Protein AF-A0A086ZHB0-F1 (afdb_monomer_lite)

Sequence (162 aa):
MARLKTQEVHARDNMRRLDELENDEHGREILRHHVVELLNELNDLISSHADRLEIDTSEEGPDSGLCHHVGRVLLSHELQEALNRVLAVEGATAVYRGDSRRSVAKAMHKDTANLFKHSAIGDDISRLLDAMDRPWEYGSDGTRKEKSVTLHDGFEYAIQDL

Foldseek 3Di:
DVVVVVVVVVVVVVVVVVVCLVPDPVSVVVVVVVVVVVVVVVLVVLQVQLVVQQVVQCPVHDPRGDHSVNSSVVVVVVVVVVVLLVLLLVLLVCVLVPDDLQVSLVVPDPDSVCLCPPDLSNVSSVQLNVQVPDDWDADPVRHTDWGWTQGPVRDTHTDDDD

Structure (mmCIF, N/CA/C/O backbone):
data_AF-A0A086ZHB0-F1
#
_entry.id   AF-A0A086ZHB0-F1
#
loop_
_atom_site.group_PDB
_atom_site.id
_atom_site.type_symbol
_atom_site.label_atom_id
_atom_site.label_alt_id
_atom_site.label_comp_id
_atom_site.label_asym_id
_atom_site.label_entity_id
_atom_site.label_seq_id
_atom_site.pdbx_PDB_ins_code
_atom_site.Cartn_x
_atom_site.Cartn_y
_atom_site.Cartn_z
_atom_site.occupancy
_atom_site.B_iso_or_equiv
_atom_site.auth_seq_id
_atom_site.auth_comp_id
_atom_site.auth_asym_id
_atom_site.auth_atom_id
_atom_site.pdbx_PDB_model_num
ATOM 1 N N . MET A 1 1 ? -4.399 -11.026 32.810 1.00 44.12 1 MET A N 1
ATOM 2 C CA . MET A 1 1 ? -4.535 -9.627 33.282 1.00 44.12 1 MET A CA 1
ATOM 3 C C . MET A 1 1 ? -3.241 -8.804 33.209 1.00 44.12 1 MET A C 1
ATOM 5 O O . MET A 1 1 ? -3.346 -7.628 32.903 1.00 44.12 1 MET A O 1
ATOM 9 N N . ALA A 1 2 ? -2.038 -9.364 33.422 1.00 44.19 2 ALA A N 1
ATOM 10 C CA . ALA A 1 2 ? -0.781 -8.595 33.321 1.00 44.19 2 ALA A CA 1
ATOM 11 C C . ALA A 1 2 ? -0.439 -8.105 31.891 1.00 44.19 2 ALA A C 1
ATOM 13 O O . ALA A 1 2 ? -0.069 -6.952 31.731 1.00 44.19 2 ALA A O 1
ATOM 14 N N . ARG A 1 3 ? -0.644 -8.933 30.849 1.00 45.91 3 ARG A N 1
ATOM 15 C CA . ARG A 1 3 ? -0.361 -8.565 29.440 1.00 45.91 3 ARG A CA 1
ATOM 16 C C . ARG A 1 3 ? -1.194 -7.386 28.910 1.00 45.91 3 ARG A C 1
ATOM 18 O O . ARG A 1 3 ? -0.653 -6.547 28.203 1.00 45.91 3 ARG A O 1
ATOM 25 N N . LEU A 1 4 ? -2.473 -7.307 29.286 1.00 49.84 4 LEU A N 1
ATOM 26 C CA . LEU A 1 4 ? -3.385 -6.226 28.876 1.00 49.84 4 LEU A CA 1
ATOM 27 C C . LEU A 1 4 ? -2.942 -4.868 29.441 1.00 49.84 4 LEU A C 1
ATOM 29 O O . LEU A 1 4 ? -2.853 -3.900 28.698 1.00 49.84 4 LEU A O 1
ATOM 33 N N . LYS A 1 5 ? -2.544 -4.824 30.721 1.00 49.28 5 LYS A N 1
ATOM 34 C CA . LYS A 1 5 ? -1.977 -3.610 31.334 1.00 49.28 5 LYS A CA 1
ATOM 35 C C . LYS A 1 5 ? -0.685 -3.156 30.653 1.00 49.28 5 LYS A C 1
ATOM 37 O O . LYS A 1 5 ? -0.450 -1.961 30.537 1.00 49.28 5 LYS A O 1
ATOM 42 N N . THR A 1 6 ? 0.155 -4.088 30.203 1.00 59.06 6 THR A N 1
ATOM 43 C CA . THR A 1 6 ? 1.393 -3.757 29.484 1.00 59.06 6 THR A CA 1
ATOM 44 C C . THR A 1 6 ? 1.100 -3.180 28.095 1.00 59.06 6 THR A C 1
ATOM 46 O O . THR A 1 6 ? 1.698 -2.176 27.726 1.00 59.06 6 THR A O 1
ATOM 49 N N . GLN A 1 7 ? 0.135 -3.741 27.355 1.00 54.47 7 GLN A N 1
ATOM 50 C CA . GLN A 1 7 ? -0.305 -3.196 26.062 1.00 54.47 7 GLN A CA 1
ATOM 51 C C . GLN A 1 7 ? -0.934 -1.802 26.189 1.00 54.47 7 GLN A C 1
ATOM 53 O O . GLN A 1 7 ? -0.616 -0.928 25.389 1.00 54.47 7 GLN A O 1
ATOM 58 N N . GLU A 1 8 ? -1.761 -1.559 27.210 1.00 60.06 8 GLU A N 1
ATOM 59 C CA . GLU A 1 8 ? -2.356 -0.237 27.466 1.00 60.06 8 GLU A CA 1
ATOM 60 C C . GLU A 1 8 ? -1.301 0.829 27.805 1.00 60.06 8 GLU A C 1
ATOM 62 O O . GLU A 1 8 ? -1.392 1.965 27.339 1.00 60.06 8 GLU A O 1
ATOM 67 N N . VAL A 1 9 ? -0.273 0.468 28.583 1.00 67.88 9 VAL A N 1
ATOM 68 C CA . VAL A 1 9 ? 0.845 1.371 28.904 1.00 67.88 9 VAL A CA 1
ATOM 69 C C . VAL A 1 9 ? 1.673 1.675 27.655 1.00 67.88 9 VAL A C 1
ATOM 71 O O . VAL A 1 9 ? 1.939 2.842 27.384 1.00 67.88 9 VAL A O 1
ATOM 74 N N . HIS A 1 10 ? 2.006 0.663 26.848 1.00 67.81 10 HIS A N 1
ATOM 75 C CA . HIS A 1 10 ? 2.724 0.873 25.589 1.00 67.81 10 HIS A CA 1
ATOM 76 C C . HIS A 1 10 ? 1.925 1.714 24.592 1.00 67.81 10 HIS A C 1
ATOM 78 O O . HIS A 1 10 ? 2.496 2.590 23.954 1.00 67.81 10 HIS A O 1
ATOM 84 N N . ALA A 1 11 ? 0.611 1.508 24.483 1.00 64.31 11 ALA A N 1
ATOM 85 C CA . ALA A 1 11 ? -0.244 2.324 23.626 1.00 64.31 11 ALA A CA 1
ATOM 86 C C . ALA A 1 11 ? -0.246 3.797 24.066 1.00 64.31 11 ALA A C 1
ATOM 88 O O . ALA A 1 11 ? -0.138 4.695 23.233 1.00 64.31 11 ALA A O 1
ATOM 89 N N . ARG A 1 12 ? -0.307 4.057 25.378 1.00 69.44 12 ARG A N 1
ATOM 90 C CA . ARG A 1 12 ? -0.275 5.416 25.932 1.00 69.44 12 ARG A CA 1
ATOM 91 C C . ARG A 1 12 ? 1.078 6.100 25.731 1.00 69.44 12 ARG A C 1
ATOM 93 O O . ARG A 1 12 ? 1.107 7.269 25.351 1.00 69.44 12 ARG A O 1
ATOM 100 N N . ASP A 1 13 ? 2.174 5.380 25.954 1.00 73.31 13 ASP A N 1
ATOM 101 C CA . ASP A 1 13 ? 3.527 5.889 25.712 1.00 73.31 13 ASP A CA 1
ATOM 102 C C . ASP A 1 13 ? 3.781 6.130 24.219 1.00 73.31 13 ASP A C 1
ATOM 104 O O . ASP A 1 13 ? 4.388 7.136 23.858 1.00 73.31 13 ASP A O 1
ATOM 108 N N . ASN A 1 14 ? 3.266 5.265 23.341 1.00 74.00 14 ASN A N 1
ATOM 109 C CA . ASN A 1 14 ? 3.358 5.447 21.895 1.00 74.00 14 ASN A CA 1
ATOM 110 C C . ASN A 1 14 ? 2.554 6.663 21.427 1.00 74.00 14 ASN A C 1
ATOM 112 O O . ASN A 1 14 ? 3.087 7.465 20.670 1.00 74.00 14 ASN A O 1
ATOM 116 N N . MET A 1 15 ? 1.320 6.856 21.909 1.00 72.81 15 MET A N 1
ATOM 117 C CA . MET A 1 15 ? 0.539 8.059 21.588 1.00 72.81 15 MET A CA 1
ATOM 118 C C . MET A 1 15 ? 1.236 9.332 22.061 1.00 72.81 15 MET A C 1
ATOM 120 O O . MET A 1 15 ? 1.276 10.315 21.332 1.00 72.81 15 MET A O 1
ATOM 124 N N . ARG A 1 16 ? 1.831 9.306 23.257 1.00 76.56 16 ARG A N 1
ATOM 125 C CA . ARG A 1 16 ? 2.610 10.436 23.763 1.00 76.56 16 ARG A CA 1
ATOM 126 C C . ARG A 1 16 ? 3.834 10.717 22.886 1.00 76.56 16 ARG A C 1
ATOM 128 O O . ARG A 1 16 ? 4.087 11.869 22.570 1.00 76.56 16 ARG A O 1
ATOM 135 N N . ARG A 1 17 ? 4.579 9.685 22.478 1.00 73.56 17 ARG A N 1
ATOM 136 C CA . ARG A 1 17 ? 5.735 9.838 21.577 1.00 73.56 17 ARG A CA 1
ATOM 137 C C . ARG A 1 17 ? 5.342 10.333 20.191 1.00 73.56 17 ARG A C 1
ATOM 139 O O . ARG A 1 17 ? 6.099 11.091 19.600 1.00 73.56 17 ARG A O 1
ATOM 146 N N . LEU A 1 18 ? 4.193 9.904 19.674 1.00 74.19 18 LEU A N 1
ATOM 147 C CA . LEU A 1 18 ? 3.650 10.406 18.413 1.00 74.19 18 LEU A CA 1
ATOM 148 C C . LEU A 1 18 ? 3.301 11.891 18.526 1.00 74.19 18 LEU A C 1
ATOM 150 O O . LEU A 1 18 ? 3.696 12.657 17.662 1.00 74.19 18 LEU A O 1
ATOM 154 N N . ASP A 1 19 ? 2.658 12.306 19.618 1.00 74.62 19 ASP A N 1
ATOM 155 C CA . ASP A 1 19 ? 2.347 13.717 19.884 1.00 74.62 19 ASP A CA 1
ATOM 156 C C . ASP A 1 19 ? 3.627 14.560 20.071 1.00 74.62 19 ASP A C 1
ATOM 158 O O . ASP A 1 19 ? 3.731 15.679 19.569 1.00 74.62 19 ASP A O 1
ATOM 162 N N . GLU A 1 20 ? 4.652 14.003 20.725 1.00 77.12 20 GLU A N 1
ATOM 163 C CA . GLU A 1 20 ? 5.985 14.614 20.821 1.00 77.12 20 GLU A CA 1
ATOM 164 C C . GLU A 1 20 ? 6.634 14.747 19.429 1.00 77.12 20 GLU A C 1
ATOM 166 O O . GLU A 1 20 ? 7.090 15.831 19.085 1.00 77.12 20 GLU A O 1
ATOM 171 N N . LEU A 1 21 ? 6.616 13.701 18.594 1.00 74.69 21 LEU A N 1
ATOM 172 C CA . LEU A 1 21 ? 7.153 13.720 17.223 1.00 74.69 21 LEU A CA 1
ATOM 173 C C . LEU A 1 21 ? 6.391 14.666 16.290 1.00 74.69 21 LEU A C 1
ATOM 175 O O . LEU A 1 21 ? 7.003 15.298 15.434 1.00 74.69 21 LEU A O 1
ATOM 179 N N . GLU A 1 22 ? 5.070 14.766 16.424 1.00 70.69 22 GLU A N 1
ATOM 180 C CA . GLU A 1 22 ? 4.250 15.652 15.599 1.00 70.69 22 GLU A CA 1
ATOM 181 C C . GLU A 1 22 ? 4.498 17.121 15.919 1.00 70.69 22 GLU A C 1
ATOM 183 O O . GLU A 1 22 ? 4.396 17.949 15.014 1.00 70.69 22 GLU A O 1
ATOM 188 N N . ASN A 1 23 ? 4.849 17.454 17.164 1.00 76.38 23 ASN A N 1
ATOM 189 C CA . ASN A 1 23 ? 5.037 18.831 17.617 1.00 76.38 23 ASN A CA 1
ATOM 190 C C . ASN A 1 23 ? 6.513 19.259 17.715 1.00 76.38 23 ASN A C 1
ATOM 192 O O . ASN A 1 23 ? 6.793 20.459 17.654 1.00 76.38 23 ASN A O 1
ATOM 196 N N . ASP A 1 24 ? 7.453 18.316 17.797 1.00 84.19 24 ASP A N 1
ATOM 197 C CA . ASP A 1 24 ? 8.894 18.567 17.840 1.00 84.19 24 ASP A CA 1
ATOM 198 C C . ASP A 1 24 ? 9.486 18.756 16.434 1.00 84.19 24 ASP A C 1
ATOM 200 O O . ASP A 1 24 ? 9.389 17.908 15.546 1.00 84.19 24 ASP A O 1
ATOM 204 N N . GLU A 1 25 ? 10.130 19.899 16.213 1.00 81.88 25 GLU A N 1
ATOM 205 C CA . GLU A 1 25 ? 10.808 20.197 14.952 1.00 81.88 25 GLU A CA 1
ATOM 206 C C . GLU A 1 25 ? 11.990 19.258 14.699 1.00 81.88 25 GLU A C 1
ATOM 208 O O . GLU A 1 25 ? 12.165 18.807 13.567 1.00 81.88 25 GLU A O 1
ATOM 213 N N . HIS A 1 26 ? 12.719 18.881 15.752 1.00 82.06 26 HIS A N 1
ATOM 214 C CA . HIS A 1 26 ? 13.866 17.990 15.636 1.00 82.06 26 HIS A CA 1
ATOM 215 C C . HIS A 1 26 ? 13.441 16.551 15.305 1.00 82.06 26 HIS A C 1
ATOM 217 O O . HIS A 1 26 ? 13.973 15.936 14.381 1.00 82.06 26 HIS A O 1
ATOM 223 N N . GLY A 1 27 ? 12.415 16.029 15.98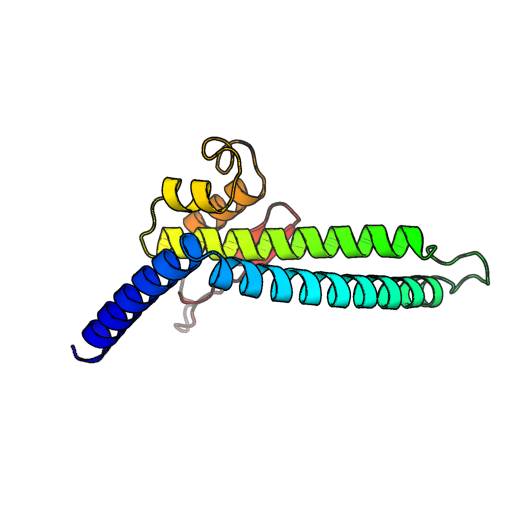3 1.00 77.75 27 GLY A N 1
ATOM 224 C CA . GLY A 1 27 ? 11.812 14.736 15.661 1.00 77.75 27 GLY A CA 1
ATOM 225 C C . GLY A 1 27 ? 11.307 14.635 14.214 1.00 77.75 27 GLY A C 1
ATOM 226 O O . GLY A 1 27 ? 11.569 13.639 13.531 1.00 77.75 27 GLY A O 1
ATOM 227 N N . ARG A 1 28 ? 10.652 15.687 13.700 1.00 78.44 28 ARG A N 1
ATOM 228 C CA . ARG A 1 28 ? 10.228 15.752 12.286 1.00 78.44 28 ARG A CA 1
ATOM 229 C C . ARG A 1 28 ? 11.407 15.793 11.318 1.00 78.44 28 ARG A C 1
ATOM 231 O O . ARG A 1 28 ? 11.314 15.220 10.233 1.00 78.44 28 ARG A O 1
ATOM 238 N N . GLU A 1 29 ? 12.495 16.463 11.683 1.00 84.31 29 GLU A N 1
ATOM 239 C CA . GLU A 1 29 ? 13.714 16.516 10.875 1.00 84.31 29 GLU A CA 1
ATOM 240 C C . GLU A 1 29 ? 14.370 15.134 10.750 1.00 84.31 29 GLU A C 1
ATOM 242 O O . GLU A 1 29 ? 14.692 14.720 9.638 1.00 84.31 29 GLU A O 1
ATOM 247 N N . ILE A 1 30 ? 14.471 14.379 11.849 1.00 84.62 30 ILE A N 1
ATOM 248 C CA . ILE A 1 30 ? 15.009 13.007 11.847 1.00 84.62 30 ILE A CA 1
ATOM 249 C C . ILE A 1 30 ? 14.157 12.083 10.969 1.00 84.62 30 ILE A C 1
ATOM 251 O O . ILE A 1 30 ? 14.687 11.358 10.127 1.00 84.62 30 ILE A O 1
ATOM 255 N N . LEU A 1 31 ? 12.828 12.128 11.127 1.00 83.44 31 LEU A N 1
ATOM 256 C CA . LEU A 1 31 ? 11.917 11.350 10.282 1.00 83.44 31 LEU A CA 1
ATOM 257 C C . LEU A 1 31 ? 12.098 11.701 8.805 1.00 83.44 31 LEU A C 1
ATOM 259 O O . LEU A 1 31 ? 12.208 10.810 7.965 1.00 83.44 31 LEU A O 1
ATOM 263 N N . ARG A 1 32 ? 12.170 12.997 8.482 1.00 83.69 32 ARG A N 1
ATOM 264 C CA . ARG A 1 32 ? 12.388 13.458 7.109 1.00 83.69 32 ARG A CA 1
ATOM 265 C C . ARG A 1 32 ? 13.722 12.962 6.558 1.00 83.69 32 ARG A C 1
ATOM 267 O O . ARG A 1 32 ? 13.750 12.528 5.413 1.00 83.69 32 ARG A O 1
ATOM 274 N N . HIS A 1 33 ? 14.792 13.012 7.348 1.00 88.62 33 HIS A N 1
ATOM 275 C CA . HIS A 1 33 ? 16.107 12.521 6.946 1.00 88.62 33 HIS A CA 1
ATOM 276 C C . HIS A 1 33 ? 16.048 11.046 6.546 1.00 88.62 33 HIS A C 1
ATOM 278 O O . HIS A 1 33 ? 16.400 10.710 5.420 1.00 88.62 33 HIS A O 1
ATOM 284 N N . HIS A 1 34 ? 15.505 10.186 7.410 1.00 86.38 34 HIS A N 1
ATOM 285 C CA . HIS A 1 34 ? 15.387 8.759 7.108 1.00 86.38 34 HIS A CA 1
ATOM 286 C C . HIS A 1 34 ? 14.476 8.470 5.913 1.00 86.38 34 HIS A C 1
ATOM 288 O O . HIS A 1 34 ? 14.782 7.596 5.107 1.00 86.38 34 HIS A O 1
ATOM 294 N N . VAL A 1 35 ? 13.382 9.221 5.748 1.00 87.94 35 VAL A N 1
ATOM 295 C CA . VAL A 1 35 ? 12.532 9.102 4.553 1.00 87.94 35 VAL A CA 1
ATOM 296 C C . VAL A 1 35 ? 13.319 9.456 3.289 1.00 87.94 35 VAL A C 1
ATOM 298 O O . VAL A 1 35 ? 13.217 8.747 2.295 1.00 87.94 35 VAL A O 1
ATOM 301 N N . VAL A 1 36 ? 14.122 10.521 3.312 1.00 89.44 36 VAL A N 1
ATOM 302 C CA . VAL A 1 36 ? 14.944 10.922 2.160 1.00 89.44 36 VAL A CA 1
ATOM 303 C C . VAL A 1 36 ? 16.025 9.885 1.851 1.00 89.44 36 VAL A C 1
ATOM 305 O O . VAL A 1 36 ? 16.221 9.564 0.682 1.00 89.44 36 VAL A O 1
ATOM 308 N N . GLU A 1 37 ? 16.692 9.329 2.864 1.00 92.56 37 GLU A N 1
ATOM 309 C CA . GLU A 1 37 ? 17.668 8.245 2.680 1.00 92.56 37 GLU A CA 1
ATOM 310 C C . GLU A 1 37 ? 17.033 7.027 2.003 1.00 92.56 37 GLU A C 1
ATOM 312 O O . GLU A 1 37 ? 17.523 6.585 0.965 1.00 92.56 37 GLU A O 1
ATOM 317 N N . LEU A 1 38 ? 15.890 6.558 2.512 1.00 91.19 38 LEU A N 1
ATOM 318 C CA . LEU A 1 38 ? 15.155 5.435 1.923 1.00 91.19 38 LEU A CA 1
ATOM 319 C C . LEU A 1 38 ? 14.727 5.710 0.476 1.00 91.19 38 LEU A C 1
ATOM 321 O O . LEU A 1 38 ? 14.788 4.818 -0.367 1.00 91.19 38 LEU A O 1
ATOM 325 N N . LEU A 1 39 ? 14.300 6.939 0.168 1.00 90.56 39 LEU A N 1
ATOM 326 C CA . LEU A 1 39 ? 13.933 7.326 -1.197 1.00 90.56 39 LEU A CA 1
ATOM 327 C C . LEU A 1 39 ? 15.140 7.326 -2.143 1.00 90.56 39 LEU A C 1
ATOM 329 O O . LEU A 1 39 ? 15.000 6.925 -3.300 1.00 90.56 39 LEU A O 1
ATOM 333 N N . ASN A 1 40 ? 16.314 7.743 -1.666 1.00 91.19 40 ASN A N 1
ATOM 334 C CA . ASN A 1 40 ? 17.545 7.700 -2.453 1.00 91.19 40 ASN A CA 1
ATOM 335 C C . ASN A 1 40 ? 17.975 6.252 -2.723 1.00 91.19 40 ASN A C 1
ATOM 337 O O . ASN A 1 40 ? 18.210 5.894 -3.876 1.00 91.19 40 ASN A O 1
ATOM 341 N N . GLU A 1 41 ? 17.989 5.402 -1.693 1.00 93.31 41 GLU A N 1
ATOM 342 C CA . GLU A 1 41 ? 18.297 3.974 -1.836 1.00 93.31 41 GLU A CA 1
ATOM 343 C C . GLU A 1 41 ? 17.326 3.278 -2.801 1.00 93.31 41 GLU A C 1
ATOM 345 O O . GLU A 1 41 ? 17.739 2.520 -3.682 1.00 93.31 41 GLU A O 1
ATOM 350 N N . LEU A 1 42 ? 16.027 3.576 -2.690 1.00 91.31 42 LEU A N 1
ATOM 351 C CA . LEU A 1 42 ? 15.011 3.048 -3.595 1.00 91.31 42 LEU A CA 1
ATOM 352 C C . LEU A 1 42 ? 15.253 3.488 -5.044 1.00 91.31 42 LEU A C 1
ATOM 354 O O . LEU A 1 42 ? 15.112 2.682 -5.963 1.00 91.31 42 LEU A O 1
ATOM 358 N N . ASN A 1 43 ? 15.627 4.749 -5.268 1.00 91.12 43 ASN A N 1
ATOM 359 C CA . ASN A 1 43 ? 15.923 5.255 -6.605 1.00 91.12 43 ASN A CA 1
ATOM 360 C C . ASN A 1 43 ? 17.129 4.542 -7.245 1.00 91.12 43 ASN A C 1
ATOM 362 O O . ASN A 1 43 ? 17.092 4.217 -8.439 1.00 91.12 43 ASN A O 1
ATOM 366 N N . ASP A 1 44 ? 18.168 4.262 -6.461 1.00 93.44 44 ASP A N 1
ATOM 367 C CA . ASP A 1 44 ? 19.353 3.533 -6.922 1.00 93.44 44 ASP A CA 1
ATOM 368 C C . ASP A 1 44 ? 19.019 2.073 -7.259 1.00 93.44 44 ASP A C 1
ATOM 370 O O . ASP A 1 44 ? 19.451 1.547 -8.293 1.00 93.44 44 ASP A O 1
ATOM 374 N N . LEU A 1 45 ? 18.172 1.431 -6.445 1.00 93.06 45 LEU A N 1
ATOM 375 C CA . LEU A 1 45 ? 17.658 0.089 -6.718 1.00 93.06 45 LEU A CA 1
ATOM 376 C C . LEU A 1 45 ? 16.811 0.050 -7.992 1.00 93.06 45 LEU A C 1
ATOM 378 O O . LEU A 1 45 ? 17.054 -0.802 -8.845 1.00 93.06 45 LEU A O 1
ATOM 382 N N . ILE A 1 46 ? 15.859 0.975 -8.160 1.00 92.25 46 ILE A N 1
ATOM 383 C CA . ILE A 1 46 ? 15.025 1.069 -9.371 1.00 92.25 46 ILE A CA 1
ATOM 384 C C . ILE A 1 46 ? 15.905 1.208 -10.613 1.00 92.25 46 ILE A C 1
ATOM 386 O O . ILE A 1 46 ? 15.680 0.517 -11.604 1.00 92.25 46 ILE A O 1
ATOM 390 N N . SER A 1 47 ? 16.924 2.067 -10.556 1.00 91.12 47 SER A N 1
ATOM 391 C CA . SER A 1 47 ? 17.838 2.282 -11.682 1.00 91.12 47 SER A CA 1
ATOM 392 C C . SER A 1 47 ? 18.629 1.007 -12.003 1.00 91.12 47 SER A C 1
ATOM 394 O O . SER A 1 47 ? 18.639 0.564 -13.148 1.00 91.12 47 SER A O 1
ATOM 396 N N . SER A 1 48 ? 19.172 0.340 -10.980 1.00 93.25 48 SER A N 1
ATOM 397 C CA . SER A 1 48 ? 19.917 -0.921 -11.129 1.00 93.25 48 SER A CA 1
ATOM 398 C C . SER A 1 48 ? 19.049 -2.092 -11.613 1.00 93.25 48 SER A C 1
ATOM 400 O O . SER A 1 48 ? 19.547 -3.053 -12.203 1.00 93.25 48 SER A O 1
ATOM 402 N N . HIS A 1 49 ? 17.754 -2.086 -11.295 1.00 92.69 49 HIS A N 1
ATOM 403 C CA . HIS A 1 49 ? 16.798 -3.075 -11.789 1.00 92.69 49 HIS A CA 1
ATOM 404 C C . HIS A 1 49 ? 16.360 -2.776 -13.223 1.00 92.69 49 HIS A C 1
ATOM 406 O O . HIS A 1 49 ? 16.171 -3.713 -13.990 1.00 92.69 49 HIS A O 1
ATOM 412 N N . ALA A 1 50 ? 16.253 -1.504 -13.605 1.00 91.38 50 ALA A N 1
ATOM 413 C CA . ALA A 1 50 ? 15.959 -1.120 -14.979 1.00 91.38 50 ALA A CA 1
ATOM 414 C C . ALA A 1 50 ? 17.093 -1.498 -15.941 1.00 91.38 50 ALA A C 1
ATOM 416 O O . ALA A 1 50 ? 16.806 -2.023 -17.011 1.00 91.38 50 ALA A O 1
ATOM 417 N N . ASP A 1 51 ? 18.357 -1.335 -15.533 1.00 90.38 51 ASP A N 1
ATOM 418 C CA . ASP A 1 51 ? 19.511 -1.818 -16.310 1.00 90.38 51 ASP A CA 1
ATOM 419 C C . ASP A 1 51 ? 19.444 -3.333 -16.544 1.00 90.38 51 ASP A C 1
ATOM 421 O O . ASP A 1 51 ? 19.715 -3.824 -17.637 1.00 90.38 51 ASP A O 1
ATOM 425 N N . ARG A 1 52 ? 19.046 -4.090 -15.514 1.00 89.50 52 ARG A N 1
ATOM 426 C CA . ARG A 1 52 ? 18.860 -5.542 -15.623 1.00 89.50 52 ARG A CA 1
ATOM 427 C C . ARG A 1 52 ? 17.704 -5.904 -16.545 1.00 89.50 52 ARG A C 1
ATOM 429 O O . ARG A 1 52 ? 17.882 -6.767 -17.390 1.00 89.50 52 ARG A O 1
ATOM 436 N N . LEU A 1 53 ? 16.563 -5.221 -16.431 1.00 89.31 53 LEU A N 1
ATOM 437 C CA . LEU A 1 53 ? 15.429 -5.428 -17.334 1.00 89.31 53 LEU A CA 1
ATOM 438 C 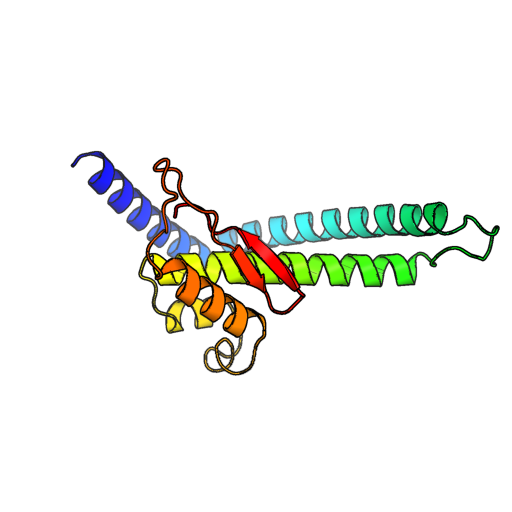C . LEU A 1 53 ? 15.812 -5.172 -18.790 1.00 89.31 53 LEU A C 1
ATOM 440 O O . LEU A 1 53 ? 15.408 -5.942 -19.655 1.00 89.31 53 LEU A O 1
ATOM 444 N N . GLU A 1 54 ? 16.595 -4.128 -19.064 1.00 89.00 54 GLU A N 1
ATOM 445 C CA . GLU A 1 54 ? 17.086 -3.849 -20.414 1.00 89.00 54 GLU A CA 1
ATOM 446 C C . GLU A 1 54 ? 17.910 -5.026 -20.949 1.00 89.00 54 GLU A C 1
ATOM 448 O O . GLU A 1 54 ? 17.624 -5.526 -22.034 1.00 89.00 54 GLU A O 1
ATOM 453 N N . ILE A 1 55 ? 18.854 -5.547 -20.159 1.00 87.94 55 ILE A N 1
ATOM 454 C CA . ILE A 1 55 ? 19.671 -6.716 -20.527 1.00 87.94 55 ILE A CA 1
ATOM 455 C C . ILE A 1 55 ? 18.805 -7.966 -20.735 1.00 87.94 55 ILE A C 1
ATOM 457 O O . ILE A 1 55 ? 18.913 -8.618 -21.772 1.00 87.94 55 ILE A O 1
ATOM 461 N N . ASP A 1 56 ? 17.938 -8.282 -19.773 1.00 87.94 56 ASP A N 1
ATOM 462 C CA . ASP A 1 56 ? 17.129 -9.506 -19.754 1.00 87.94 56 ASP A CA 1
ATOM 463 C C . ASP A 1 56 ? 16.117 -9.551 -20.907 1.00 87.94 56 ASP A C 1
ATOM 465 O O . ASP A 1 56 ? 15.726 -10.621 -21.356 1.00 87.94 56 ASP A O 1
ATOM 469 N N . THR A 1 57 ? 15.691 -8.391 -21.408 1.00 85.38 57 THR A N 1
ATOM 470 C CA . THR A 1 57 ? 14.715 -8.286 -22.505 1.00 85.38 57 THR A CA 1
ATOM 471 C C . THR A 1 57 ? 15.369 -8.110 -23.874 1.00 85.38 57 THR A C 1
ATOM 473 O O . THR A 1 57 ? 14.676 -8.121 -24.887 1.00 85.38 57 THR A O 1
ATOM 476 N N . SER A 1 58 ? 16.698 -7.997 -23.931 1.00 82.56 58 SER A N 1
ATOM 477 C CA . SER A 1 58 ? 17.472 -7.840 -25.170 1.00 82.56 58 SER A CA 1
ATOM 478 C C . SER A 1 58 ? 17.717 -9.161 -25.919 1.00 82.56 58 SER A C 1
ATOM 480 O O . SER A 1 58 ? 18.643 -9.246 -26.731 1.00 82.56 58 SER A O 1
ATOM 482 N N . GLU A 1 59 ? 16.924 -10.208 -25.657 1.00 72.00 59 GLU A N 1
ATOM 483 C CA . GLU A 1 59 ? 17.125 -11.561 -26.203 1.00 72.00 59 GLU A CA 1
ATOM 484 C C . GLU A 1 59 ? 17.162 -11.607 -27.746 1.00 72.00 59 GLU A C 1
ATOM 486 O O . GLU A 1 59 ? 17.801 -12.495 -28.314 1.00 72.00 59 GLU A O 1
ATOM 491 N N . GLU A 1 60 ? 16.550 -10.639 -28.441 1.00 66.38 60 GLU A N 1
ATOM 492 C CA . GLU A 1 60 ? 16.502 -10.583 -29.912 1.00 66.38 60 GLU A CA 1
ATOM 493 C C . GLU A 1 60 ? 17.609 -9.718 -30.557 1.00 66.38 60 GLU A C 1
ATOM 495 O O . GLU A 1 60 ? 17.677 -9.609 -31.784 1.00 66.38 60 GLU A O 1
ATOM 500 N N . GLY A 1 61 ? 18.521 -9.134 -29.766 1.00 61.66 61 GLY A N 1
ATOM 501 C CA . GLY A 1 61 ? 19.670 -8.361 -30.251 1.00 61.66 61 GLY A CA 1
ATOM 502 C C . GLY A 1 61 ? 19.844 -6.983 -29.592 1.00 61.66 61 GLY A C 1
ATOM 503 O O . GLY A 1 61 ? 18.986 -6.555 -28.819 1.00 61.66 61 GLY A O 1
ATOM 504 N N . PRO A 1 62 ? 20.942 -6.266 -29.917 1.00 57.03 62 PRO A N 1
ATOM 505 C CA . PRO A 1 62 ? 21.439 -5.088 -29.186 1.00 57.03 62 PRO A CA 1
ATOM 506 C C . PRO A 1 62 ? 20.536 -3.838 -29.165 1.00 57.03 62 PRO A C 1
ATOM 508 O O . PRO A 1 62 ? 20.924 -2.855 -28.551 1.00 57.03 62 PRO A O 1
ATOM 511 N N . ASP A 1 63 ? 19.342 -3.880 -29.763 1.00 66.50 63 ASP A N 1
ATOM 512 C CA . ASP A 1 63 ? 18.358 -2.782 -29.776 1.00 66.50 63 ASP A CA 1
ATOM 513 C C . ASP A 1 63 ? 16.915 -3.270 -29.496 1.00 66.50 63 ASP A C 1
ATOM 515 O O . ASP A 1 63 ? 15.945 -2.564 -29.771 1.00 66.50 63 ASP A O 1
ATOM 519 N N . SER A 1 64 ? 16.753 -4.505 -29.001 1.00 69.75 64 SER A N 1
ATOM 520 C CA . SER A 1 64 ? 15.436 -5.128 -28.763 1.00 69.75 64 SER A CA 1
ATOM 521 C C . SER A 1 64 ? 14.962 -5.067 -27.307 1.00 69.75 64 SER A C 1
ATOM 523 O O . SER A 1 64 ? 13.788 -5.317 -27.036 1.00 69.75 64 SER A O 1
ATOM 525 N N . GLY A 1 65 ? 15.854 -4.706 -26.381 1.00 73.75 65 GLY A N 1
ATOM 526 C CA . GLY A 1 65 ? 15.542 -4.599 -24.962 1.00 73.75 65 GLY A CA 1
ATOM 527 C C . GLY A 1 65 ? 14.608 -3.437 -24.628 1.00 73.75 65 GLY A C 1
ATOM 528 O O . GLY A 1 65 ? 14.601 -2.386 -25.274 1.00 73.75 65 GLY A O 1
ATOM 529 N N . LEU A 1 66 ? 13.828 -3.610 -23.563 1.00 83.19 66 LEU A N 1
ATOM 530 C CA . LEU A 1 66 ? 13.100 -2.539 -22.893 1.00 83.19 66 LEU A CA 1
ATOM 531 C C . LEU A 1 66 ? 14.102 -1.487 -22.421 1.00 83.19 66 LEU A C 1
ATOM 533 O O . LEU A 1 66 ? 14.892 -1.745 -21.519 1.00 83.19 66 LEU A O 1
ATOM 537 N N . CYS A 1 67 ? 14.054 -0.291 -23.005 1.00 89.62 67 CYS A N 1
ATOM 538 C CA . CYS A 1 67 ? 15.007 0.748 -22.637 1.00 89.62 67 CYS A CA 1
ATOM 539 C C . CYS A 1 67 ? 14.909 1.096 -21.144 1.00 89.62 67 CYS A C 1
ATOM 541 O O . CYS A 1 67 ? 13.814 1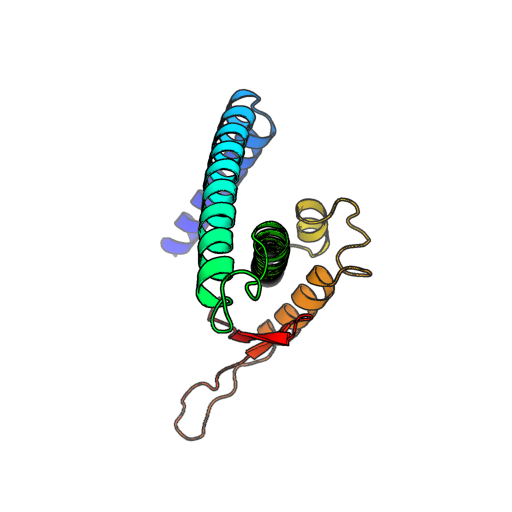.132 -20.567 1.00 89.62 67 CYS A O 1
ATOM 543 N N . HIS A 1 68 ? 16.049 1.434 -20.541 1.00 87.19 68 HIS A N 1
ATOM 544 C CA . HIS A 1 68 ? 16.192 1.774 -19.127 1.00 87.19 68 HIS A CA 1
ATOM 545 C C . HIS A 1 68 ? 15.081 2.697 -18.610 1.00 87.19 68 HIS A C 1
ATOM 547 O O . HIS A 1 68 ? 14.506 2.472 -17.547 1.00 87.19 68 HIS A O 1
ATOM 553 N N . HIS A 1 69 ? 14.727 3.739 -19.370 1.00 88.62 69 HIS A N 1
ATOM 554 C CA . HIS A 1 69 ? 13.685 4.676 -18.953 1.00 88.62 69 HIS A CA 1
ATOM 555 C C . HIS A 1 69 ? 12.312 4.005 -18.805 1.00 88.62 69 HIS A C 1
ATOM 557 O O . HIS A 1 69 ? 11.633 4.226 -17.804 1.00 88.62 69 HIS A O 1
ATOM 563 N N . VAL A 1 70 ? 11.916 3.165 -19.765 1.00 90.44 70 VAL A N 1
ATOM 564 C CA . VAL A 1 70 ? 10.645 2.432 -19.694 1.00 90.44 70 VAL A CA 1
ATOM 565 C C . VAL A 1 70 ? 10.691 1.403 -18.565 1.00 90.44 70 VAL A C 1
ATOM 567 O O . VAL A 1 70 ? 9.735 1.318 -17.797 1.00 90.44 70 VAL A O 1
ATOM 570 N N . GLY A 1 71 ? 11.817 0.703 -18.385 1.00 90.88 71 GLY A N 1
ATOM 571 C CA . GLY A 1 71 ? 12.026 -0.200 -17.249 1.00 90.88 71 GLY A CA 1
ATOM 572 C C . GLY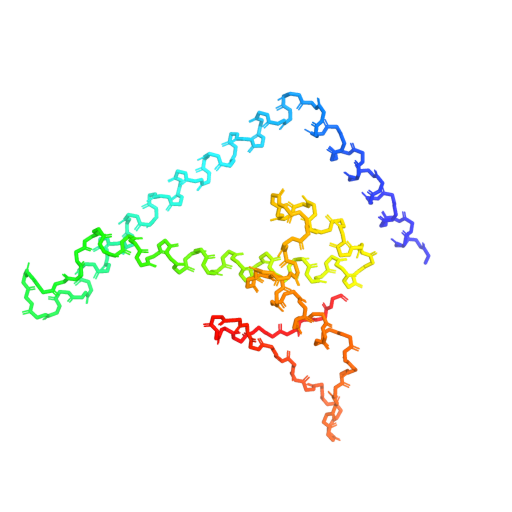 A 1 71 ? 11.825 0.498 -15.900 1.00 90.88 71 GLY A C 1
ATOM 573 O O . GLY A 1 71 ? 11.086 0.002 -15.050 1.00 90.88 71 GLY A O 1
ATOM 574 N N . ARG A 1 72 ? 12.389 1.701 -15.720 1.00 92.25 72 ARG A N 1
ATOM 575 C CA . ARG A 1 72 ? 12.183 2.506 -14.503 1.00 92.25 72 ARG A CA 1
ATOM 576 C C . ARG A 1 72 ? 10.720 2.874 -14.283 1.00 92.25 72 ARG A C 1
ATOM 578 O O . ARG A 1 72 ? 10.248 2.765 -13.156 1.00 92.25 72 ARG A O 1
ATOM 585 N N . VAL A 1 73 ? 10.009 3.293 -15.331 1.00 92.69 73 VAL A N 1
ATOM 586 C CA . VAL A 1 73 ? 8.584 3.654 -15.236 1.00 92.69 73 VAL A CA 1
ATOM 587 C C . VAL A 1 73 ? 7.742 2.453 -14.804 1.00 92.69 73 VAL A C 1
ATOM 589 O O . VAL A 1 73 ? 6.931 2.589 -13.890 1.00 92.69 73 VAL A O 1
ATOM 592 N N . LEU A 1 74 ? 7.964 1.282 -15.406 1.00 91.69 74 LEU A N 1
ATOM 593 C CA . LEU A 1 74 ? 7.246 0.056 -15.049 1.00 91.69 74 LEU A CA 1
ATOM 594 C C . LEU A 1 74 ? 7.538 -0.366 -13.605 1.00 91.69 74 LEU A C 1
ATOM 596 O O . LEU A 1 74 ? 6.611 -0.615 -12.842 1.00 91.69 74 LEU A O 1
ATOM 600 N N . LEU A 1 75 ? 8.809 -0.361 -13.193 1.00 93.44 75 LEU A N 1
ATOM 601 C CA . LEU A 1 75 ? 9.195 -0.683 -11.817 1.00 93.44 75 LEU A CA 1
ATOM 602 C C . LEU A 1 75 ? 8.584 0.289 -10.804 1.00 93.44 75 LEU A C 1
ATOM 604 O O . LEU A 1 75 ? 8.079 -0.137 -9.771 1.00 93.44 75 LEU A O 1
ATOM 608 N N . SER A 1 76 ? 8.606 1.594 -11.087 1.00 92.12 76 SER A N 1
ATOM 609 C CA . SER A 1 76 ? 7.963 2.590 -10.226 1.00 92.12 76 SER A CA 1
ATOM 610 C C . SER A 1 76 ? 6.449 2.395 -10.144 1.00 92.12 76 SER A C 1
ATOM 612 O O . SER A 1 76 ? 5.884 2.581 -9.069 1.00 92.12 76 SER A O 1
ATOM 614 N N . HIS A 1 77 ? 5.796 2.001 -11.240 1.00 91.94 77 HIS A N 1
ATOM 615 C CA . HIS A 1 77 ? 4.369 1.689 -11.233 1.00 91.94 77 HIS A CA 1
ATOM 616 C C . HIS A 1 77 ? 4.059 0.472 -10.351 1.00 91.94 77 HIS A C 1
ATOM 618 O O . HIS A 1 77 ? 3.232 0.580 -9.451 1.00 91.94 77 HIS A O 1
ATOM 624 N N . GLU A 1 78 ? 4.784 -0.635 -10.526 1.00 92.75 78 GLU A N 1
ATOM 625 C CA . GLU A 1 78 ? 4.615 -1.842 -9.702 1.00 92.75 78 GLU A CA 1
ATOM 626 C C . GLU A 1 78 ? 4.895 -1.577 -8.214 1.00 92.75 78 GLU A C 1
ATOM 628 O O . GLU A 1 78 ? 4.183 -2.067 -7.337 1.00 92.75 78 GLU A O 1
ATOM 633 N N . LEU A 1 79 ? 5.900 -0.751 -7.905 1.00 92.62 79 LEU A N 1
ATOM 634 C CA . LEU A 1 79 ? 6.187 -0.326 -6.532 1.00 92.62 79 LEU A CA 1
ATOM 635 C C . LEU A 1 79 ? 5.062 0.528 -5.942 1.00 92.62 79 LEU A C 1
ATOM 637 O O . LEU A 1 79 ? 4.735 0.372 -4.764 1.00 92.62 79 LEU A O 1
ATOM 641 N N . GLN A 1 80 ? 4.464 1.415 -6.739 1.00 91.19 80 GLN A N 1
ATOM 642 C CA . GLN A 1 80 ? 3.317 2.207 -6.305 1.00 91.19 80 GLN A CA 1
ATOM 643 C C . GLN A 1 80 ? 2.114 1.309 -6.006 1.00 91.19 80 GLN A C 1
ATOM 645 O O . GLN A 1 80 ? 1.466 1.512 -4.979 1.00 91.19 80 GLN A O 1
ATOM 650 N N . GLU A 1 81 ? 1.842 0.302 -6.840 1.00 92.44 81 GLU A N 1
ATOM 651 C CA . GLU A 1 81 ? 0.768 -0.658 -6.570 1.00 92.44 81 GLU A CA 1
ATOM 652 C C . GLU A 1 81 ? 1.053 -1.484 -5.314 1.00 92.44 81 GLU A C 1
ATOM 654 O O . GLU A 1 81 ? 0.205 -1.579 -4.427 1.00 92.44 81 GLU A O 1
ATOM 659 N N . ALA A 1 82 ? 2.277 -1.989 -5.145 1.00 91.75 82 ALA A N 1
ATOM 660 C CA . ALA A 1 82 ? 2.670 -2.692 -3.926 1.00 91.75 82 ALA A CA 1
ATOM 661 C C . ALA A 1 82 ? 2.489 -1.825 -2.665 1.00 91.75 82 ALA A C 1
ATOM 663 O O . ALA A 1 82 ? 1.965 -2.300 -1.654 1.00 91.75 82 ALA A O 1
ATOM 664 N N . LEU A 1 83 ? 2.864 -0.543 -2.727 1.00 91.44 83 LEU A N 1
ATOM 665 C CA . LEU A 1 83 ? 2.650 0.401 -1.632 1.00 91.44 83 LEU A CA 1
ATOM 666 C C . LEU A 1 83 ? 1.155 0.634 -1.368 1.00 91.44 83 LEU A C 1
ATOM 668 O O . LEU A 1 83 ? 0.738 0.623 -0.209 1.00 91.44 83 LEU A O 1
ATOM 672 N N . ASN A 1 84 ? 0.340 0.797 -2.415 1.00 91.88 84 ASN A N 1
ATOM 673 C CA . ASN A 1 84 ? -1.112 0.947 -2.290 1.00 91.88 84 ASN A CA 1
ATOM 674 C C . ASN A 1 84 ? -1.737 -0.256 -1.565 1.00 91.88 84 ASN A C 1
ATOM 676 O O . ASN A 1 84 ? -2.556 -0.061 -0.663 1.00 91.88 84 ASN A O 1
ATOM 680 N N . ARG A 1 85 ? -1.313 -1.485 -1.899 1.00 93.75 85 ARG A N 1
ATOM 681 C CA . ARG A 1 85 ? -1.769 -2.720 -1.235 1.00 93.75 85 ARG A CA 1
ATOM 682 C C . ARG A 1 85 ? -1.434 -2.717 0.253 1.00 93.75 85 ARG A C 1
ATOM 684 O O . ARG A 1 85 ? -2.312 -2.964 1.077 1.00 93.75 85 ARG A O 1
ATOM 691 N N . VAL A 1 86 ? -0.182 -2.411 0.608 1.00 92.94 86 VAL A N 1
ATOM 692 C CA . VAL A 1 86 ? 0.260 -2.347 2.014 1.00 92.94 86 VAL A CA 1
ATOM 693 C C . VAL A 1 86 ? -0.560 -1.316 2.784 1.00 92.94 86 VAL A C 1
ATOM 695 O O . VAL A 1 86 ? -1.083 -1.614 3.855 1.00 92.94 86 VAL A O 1
ATOM 698 N N . LEU A 1 87 ? -0.745 -0.126 2.212 1.00 92.38 87 LEU A N 1
ATOM 699 C CA . LEU A 1 87 ? -1.550 0.930 2.819 1.00 92.38 87 LEU A CA 1
ATOM 700 C C . LEU A 1 87 ? -3.009 0.501 3.019 1.00 92.38 87 LEU A C 1
ATOM 702 O O . LEU A 1 87 ? -3.577 0.774 4.076 1.00 92.38 87 LEU A O 1
ATOM 706 N N . ALA A 1 88 ? -3.614 -0.190 2.051 1.00 94.75 88 ALA A N 1
ATOM 707 C CA . ALA A 1 88 ? -4.976 -0.696 2.188 1.00 94.75 88 ALA A CA 1
ATOM 708 C C . ALA A 1 88 ? -5.101 -1.728 3.324 1.00 94.75 88 ALA A C 1
ATOM 710 O O . ALA A 1 88 ? -6.044 -1.664 4.115 1.00 94.75 88 ALA A O 1
ATOM 711 N N . VAL A 1 89 ? -4.132 -2.638 3.453 1.00 94.62 89 VAL A N 1
ATOM 712 C CA . VAL A 1 89 ? -4.088 -3.643 4.529 1.00 94.62 89 VAL A CA 1
ATOM 713 C C . VAL A 1 89 ? -3.930 -2.996 5.902 1.00 94.62 89 VAL A C 1
ATOM 715 O O . VAL A 1 89 ? -4.682 -3.328 6.821 1.00 94.62 89 VAL A O 1
ATOM 718 N N . GLU A 1 90 ? -3.002 -2.051 6.046 1.00 93.00 90 GLU A N 1
ATOM 719 C CA . GLU A 1 90 ? -2.799 -1.313 7.299 1.00 93.00 90 GLU A CA 1
ATOM 720 C C . GLU A 1 90 ? -4.046 -0.496 7.669 1.00 93.00 90 GLU A C 1
ATOM 722 O O . GLU A 1 90 ? -4.523 -0.553 8.804 1.00 93.00 90 GLU A O 1
ATOM 727 N N . GLY A 1 91 ? -4.647 0.194 6.694 1.00 93.56 91 GLY A N 1
ATOM 728 C CA . GLY A 1 91 ? -5.882 0.953 6.885 1.00 93.56 91 GLY A CA 1
ATOM 729 C C . GLY A 1 91 ? -7.062 0.076 7.316 1.00 93.56 91 GLY A C 1
ATOM 730 O O . GLY A 1 91 ? -7.788 0.435 8.246 1.00 93.56 91 GLY A O 1
ATOM 731 N N . ALA A 1 92 ? -7.243 -1.091 6.688 1.00 94.62 92 ALA A N 1
ATOM 732 C CA . ALA A 1 92 ? -8.272 -2.058 7.073 1.00 94.62 92 ALA A CA 1
ATOM 733 C C . ALA A 1 92 ? -8.021 -2.624 8.475 1.00 94.62 92 ALA A C 1
ATOM 735 O O . ALA A 1 92 ? -8.931 -2.648 9.300 1.00 94.62 92 ALA A O 1
ATOM 736 N N . THR A 1 93 ? -6.779 -2.997 8.778 1.00 93.12 93 THR A N 1
ATOM 737 C CA . THR A 1 93 ? -6.389 -3.537 10.087 1.00 93.12 93 THR A CA 1
ATOM 738 C C . THR A 1 93 ? -6.623 -2.528 11.209 1.00 93.12 93 THR A C 1
ATOM 740 O O . THR A 1 93 ? -7.152 -2.892 12.260 1.00 93.12 93 THR A O 1
ATOM 743 N N . ALA A 1 94 ? -6.284 -1.254 10.995 1.00 91.25 94 ALA A N 1
ATOM 744 C CA . ALA A 1 94 ? -6.533 -0.188 11.963 1.00 91.25 94 ALA A CA 1
ATOM 745 C C . ALA A 1 94 ? -8.033 -0.040 12.262 1.00 91.25 94 ALA A C 1
ATOM 747 O O . ALA A 1 94 ? -8.439 -0.042 13.427 1.00 91.25 94 ALA A O 1
ATOM 748 N N . VAL A 1 95 ? -8.872 0.010 11.219 1.00 92.81 95 VAL A N 1
ATOM 749 C CA . VAL A 1 95 ? -10.331 0.096 11.393 1.00 92.81 95 VAL A CA 1
ATOM 750 C C . VAL A 1 95 ? -10.884 -1.147 12.095 1.00 92.81 95 VAL A C 1
ATOM 752 O O . VAL A 1 95 ? -11.669 -1.012 13.032 1.00 92.81 95 VAL A O 1
ATOM 755 N N . TYR A 1 96 ? -10.447 -2.345 11.700 1.00 91.00 96 TYR A N 1
ATOM 756 C CA . TYR A 1 96 ? -10.860 -3.606 12.321 1.00 91.00 96 TYR A CA 1
ATOM 757 C C . TYR A 1 96 ? -10.499 -3.666 13.816 1.00 91.00 96 TYR A C 1
ATOM 759 O O . TYR A 1 96 ? -11.270 -4.164 14.633 1.00 91.00 96 TYR A O 1
ATOM 767 N N . ARG A 1 97 ? -9.355 -3.086 14.203 1.00 89.94 97 ARG A N 1
ATOM 768 C CA . ARG A 1 97 ? -8.899 -2.998 15.601 1.00 89.94 97 ARG A CA 1
ATOM 769 C C . ARG A 1 97 ? -9.579 -1.899 16.423 1.00 89.94 97 ARG A C 1
ATOM 771 O O . ARG A 1 97 ? -9.338 -1.823 17.628 1.00 89.94 97 ARG A O 1
ATOM 778 N N . GLY A 1 98 ? -10.447 -1.090 15.814 1.00 87.94 98 GLY A N 1
ATOM 779 C CA . GLY A 1 98 ? -11.305 -0.131 16.513 1.00 87.94 98 GLY A CA 1
ATOM 780 C C . GLY A 1 98 ? -11.121 1.333 16.114 1.00 87.94 98 GLY A C 1
ATOM 781 O O . GLY A 1 98 ? -11.854 2.182 16.630 1.00 87.94 98 GLY A O 1
ATOM 782 N N . ASP A 1 99 ? -10.208 1.657 15.194 1.00 88.94 99 ASP A N 1
ATOM 783 C CA . ASP A 1 99 ? -10.099 3.026 14.693 1.00 88.94 99 ASP A CA 1
ATOM 784 C C . ASP A 1 99 ? -11.315 3.402 13.842 1.00 88.94 99 ASP A C 1
ATOM 786 O O . ASP A 1 99 ? -11.861 2.622 13.059 1.00 88.94 99 ASP A O 1
ATOM 790 N N . SER A 1 100 ? -11.750 4.659 13.941 1.00 89.69 100 SER A N 1
ATOM 791 C CA . SER A 1 100 ? -12.814 5.132 13.056 1.00 89.69 100 SER A CA 1
ATOM 792 C C . SER A 1 100 ? -12.298 5.267 11.619 1.00 89.69 100 SER A C 1
ATOM 794 O O . SER A 1 100 ? -11.220 5.823 11.392 1.00 89.69 100 SER A O 1
ATOM 796 N N . ARG A 1 101 ? -13.123 4.899 10.626 1.00 89.56 101 ARG A N 1
ATOM 797 C CA . ARG A 1 101 ? -12.842 5.156 9.195 1.00 89.56 101 ARG A CA 1
ATOM 798 C C . ARG A 1 101 ? -12.430 6.610 8.936 1.00 89.56 101 ARG A C 1
ATOM 800 O O . ARG A 1 101 ? -11.559 6.884 8.121 1.00 89.56 101 ARG A O 1
ATOM 807 N N . ARG A 1 102 ? -13.014 7.565 9.669 1.00 87.94 102 ARG A N 1
ATOM 808 C CA . ARG A 1 102 ? -12.659 8.988 9.565 1.00 87.94 102 ARG A CA 1
ATOM 809 C C . ARG A 1 102 ? -11.233 9.284 10.038 1.00 87.94 102 ARG A C 1
ATOM 811 O O . ARG A 1 102 ? -10.600 10.153 9.452 1.00 87.94 102 ARG A O 1
ATOM 818 N N . SER A 1 103 ? -10.757 8.618 11.091 1.00 87.44 103 SER A N 1
ATOM 819 C CA . SER A 1 103 ? -9.381 8.769 11.586 1.00 87.44 103 SER A CA 1
ATOM 820 C C . SER A 1 103 ? -8.384 8.286 10.536 1.00 87.44 103 SER A C 1
ATOM 822 O O . SER A 1 103 ? -7.531 9.051 10.095 1.00 87.44 103 SER A O 1
ATOM 824 N N . VAL A 1 104 ? -8.596 7.071 10.029 1.00 90.12 104 VAL A N 1
ATOM 825 C CA . VAL A 1 104 ? -7.770 6.471 8.973 1.00 90.12 104 VAL A CA 1
ATOM 826 C C . VAL A 1 104 ? -7.766 7.333 7.706 1.00 90.12 104 VAL A C 1
ATOM 828 O O . VAL A 1 104 ? -6.708 7.650 7.168 1.00 90.12 104 VAL A O 1
ATOM 831 N N . ALA A 1 105 ? -8.927 7.842 7.283 1.00 89.69 105 ALA A N 1
ATOM 832 C CA . ALA A 1 105 ? -9.006 8.733 6.126 1.00 89.69 105 ALA A CA 1
ATOM 833 C C . ALA A 1 105 ? -8.261 10.065 6.295 1.00 89.69 105 ALA A C 1
ATOM 835 O O . ALA A 1 105 ? -7.785 10.610 5.302 1.00 89.69 105 ALA A O 1
ATOM 836 N N . LYS A 1 106 ? -8.153 10.603 7.517 1.00 87.50 106 LYS A N 1
ATOM 837 C CA . LYS A 1 106 ? -7.352 11.809 7.778 1.00 87.50 106 LYS A CA 1
ATOM 838 C C . LYS A 1 106 ? -5.856 11.535 7.657 1.00 87.50 106 LYS A C 1
ATOM 840 O O . LYS A 1 106 ? -5.139 12.406 7.185 1.00 87.50 106 LYS A O 1
ATOM 845 N N . ALA A 1 107 ? -5.411 10.354 8.081 1.00 84.50 107 ALA A N 1
ATOM 846 C CA . ALA A 1 107 ? -4.006 9.967 8.019 1.00 84.50 107 ALA A CA 1
ATOM 847 C C . ALA A 1 107 ? -3.555 9.637 6.587 1.00 84.50 107 ALA A C 1
ATOM 849 O O . ALA A 1 107 ? -2.421 9.915 6.215 1.00 84.50 107 ALA A O 1
ATOM 850 N N . MET A 1 108 ? -4.445 9.059 5.776 1.00 87.19 108 MET A N 1
ATOM 851 C CA . MET A 1 108 ? -4.068 8.466 4.488 1.00 87.19 108 MET A CA 1
ATOM 852 C C . MET A 1 108 ? -4.435 9.301 3.259 1.00 87.19 108 MET A C 1
ATOM 854 O O . MET A 1 108 ? -3.936 9.026 2.171 1.00 87.19 108 MET A O 1
ATOM 858 N N . HIS A 1 109 ? -5.326 10.289 3.378 1.00 84.12 109 HIS A N 1
ATOM 859 C CA . HIS A 1 109 ? -5.810 11.025 2.212 1.00 84.12 109 HIS A CA 1
ATOM 860 C C . HIS A 1 109 ? -5.917 12.525 2.474 1.00 84.12 109 HIS A C 1
ATOM 862 O O . HIS A 1 109 ? -6.496 12.961 3.467 1.00 84.12 109 HIS A O 1
ATOM 868 N N . LYS A 1 110 ? -5.433 13.327 1.513 1.00 81.69 110 LYS A N 1
ATOM 869 C CA . LYS A 1 110 ? -5.482 14.802 1.577 1.00 81.69 110 LYS A CA 1
ATOM 870 C C . LYS A 1 110 ? -6.899 15.346 1.785 1.00 81.69 110 LYS A C 1
ATOM 872 O O . LYS A 1 110 ? -7.092 16.372 2.423 1.00 81.69 110 LYS A O 1
ATOM 877 N N . ASP A 1 111 ? -7.882 14.652 1.216 1.00 84.19 111 ASP A N 1
ATOM 878 C CA . ASP A 1 111 ? -9.305 14.930 1.382 1.00 84.19 111 ASP A CA 1
ATOM 879 C C . ASP A 1 111 ? -9.976 13.719 2.028 1.00 84.19 111 ASP A C 1
ATOM 881 O O . ASP A 1 111 ? -10.285 12.730 1.361 1.00 84.19 111 ASP A O 1
ATOM 885 N N . THR A 1 112 ? -10.194 13.796 3.336 1.00 84.25 112 THR A N 1
ATOM 886 C CA . THR A 1 112 ? -10.779 12.716 4.138 1.00 84.25 112 THR A CA 1
ATOM 887 C C . THR A 1 112 ? -12.100 12.194 3.561 1.00 84.25 112 THR A C 1
ATOM 889 O O . THR A 1 112 ? -12.423 11.021 3.741 1.00 84.25 112 THR A O 1
ATOM 892 N N . ALA A 1 113 ? -12.881 13.032 2.867 1.00 82.44 113 ALA A N 1
ATOM 893 C CA . ALA A 1 113 ? -14.159 12.614 2.299 1.00 82.44 113 ALA A CA 1
ATOM 894 C C . ALA A 1 113 ? -14.004 11.682 1.087 1.00 82.44 113 ALA A C 1
ATOM 896 O O . ALA A 1 113 ? -14.940 10.939 0.784 1.00 82.44 113 ALA A O 1
ATOM 897 N N . ASN A 1 114 ? -12.846 11.707 0.423 1.00 87.25 114 ASN A N 1
ATOM 898 C CA . ASN A 1 114 ? -12.640 11.041 -0.860 1.00 87.25 114 ASN A CA 1
ATOM 899 C C . ASN A 1 114 ? -12.004 9.658 -0.750 1.00 87.25 114 ASN A C 1
ATOM 901 O O . ASN A 1 114 ? -12.227 8.868 -1.663 1.00 87.25 114 ASN A O 1
ATOM 905 N N . LEU A 1 115 ? -11.286 9.333 0.340 1.00 88.62 115 LEU A N 1
ATOM 906 C CA . LEU A 1 115 ? -10.629 8.023 0.478 1.00 88.62 115 LEU A CA 1
ATOM 907 C C . LEU A 1 115 ? -11.626 6.886 0.201 1.00 88.62 115 LEU A C 1
ATOM 909 O O . LEU A 1 115 ? -11.478 6.154 -0.766 1.00 88.62 115 LEU A O 1
ATOM 913 N N . PHE A 1 116 ? -12.710 6.807 0.969 1.00 86.69 116 PHE A N 1
ATOM 914 C CA . PHE A 1 116 ? -13.705 5.728 0.864 1.00 86.69 116 PHE A CA 1
ATOM 915 C C . PHE A 1 116 ? -14.771 5.921 -0.227 1.00 86.69 116 PHE A C 1
ATOM 917 O O . PHE A 1 116 ? -15.732 5.161 -0.269 1.00 86.69 116 PHE A O 1
ATOM 924 N N . LYS A 1 117 ? -14.682 6.974 -1.048 1.00 84.25 117 LYS A N 1
ATOM 925 C CA . LYS A 1 117 ? -15.694 7.268 -2.082 1.00 84.25 117 LYS A CA 1
ATOM 926 C C . LYS A 1 117 ? -15.148 7.211 -3.501 1.00 84.25 117 LYS A C 1
ATOM 928 O O . LYS A 1 117 ? -15.904 6.933 -4.426 1.00 84.25 117 LYS A O 1
ATOM 933 N N . HIS A 1 118 ? -13.879 7.569 -3.672 1.00 82.88 118 HIS A N 1
ATOM 934 C CA . HIS A 1 118 ? -13.297 7.877 -4.976 1.00 82.88 118 HIS A CA 1
ATOM 935 C C . HI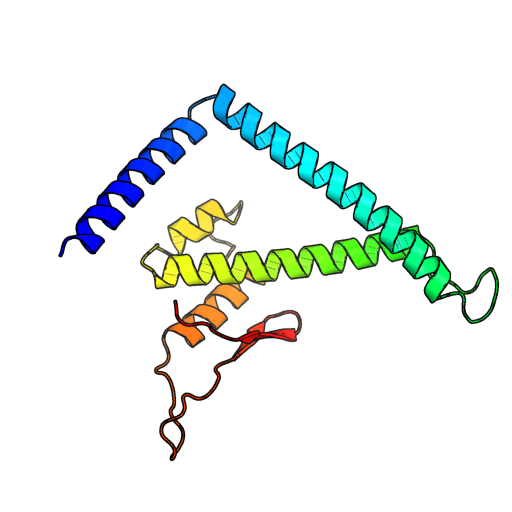S A 1 118 ? -11.846 7.398 -5.105 1.00 82.88 118 HIS A C 1
ATOM 937 O O . HIS A 1 118 ? -11.134 7.878 -5.983 1.00 82.88 118 HIS A O 1
ATOM 943 N N . SER A 1 119 ? -11.379 6.502 -4.230 1.00 88.75 119 SER A N 1
ATOM 944 C CA . SER A 1 119 ? -10.017 5.973 -4.310 1.00 88.75 119 SER A CA 1
ATOM 945 C C . SER A 1 119 ? -10.014 4.452 -4.289 1.00 88.75 119 SER A C 1
ATOM 947 O O . SER A 1 119 ? -10.723 3.837 -3.493 1.00 88.75 119 SER A O 1
ATOM 949 N N . ALA A 1 120 ? -9.161 3.865 -5.127 1.00 89.94 120 ALA A N 1
ATOM 950 C CA . ALA A 1 120 ? -8.979 2.422 -5.194 1.00 89.94 120 ALA A CA 1
ATOM 951 C C . ALA A 1 120 ? -8.508 1.836 -3.850 1.00 89.94 120 ALA A C 1
ATOM 953 O O . ALA A 1 120 ? -9.012 0.807 -3.415 1.00 89.94 120 ALA A O 1
ATOM 954 N N . ILE A 1 121 ? -7.642 2.559 -3.128 1.00 92.50 121 ILE A N 1
ATOM 955 C CA . ILE A 1 121 ? -7.204 2.184 -1.774 1.00 92.50 121 ILE A CA 1
ATOM 956 C C . ILE A 1 121 ? -8.400 2.100 -0.815 1.00 92.50 121 ILE A C 1
ATOM 958 O O . ILE A 1 121 ? -8.492 1.169 -0.025 1.00 92.50 121 ILE A O 1
ATOM 962 N N . GLY A 1 122 ? -9.335 3.054 -0.859 1.00 93.19 122 GLY A N 1
ATOM 963 C CA . GLY A 1 122 ? -10.522 3.025 0.001 1.00 93.19 122 GLY A CA 1
ATOM 964 C C . GLY A 1 122 ? -11.499 1.898 -0.333 1.00 93.19 122 GLY A C 1
ATOM 965 O O . GLY A 1 122 ? -12.100 1.321 0.581 1.00 93.19 122 GLY A O 1
ATOM 966 N N . ASP A 1 123 ? -11.629 1.561 -1.615 1.00 93.75 123 ASP A N 1
ATOM 967 C CA . ASP A 1 123 ? -12.397 0.396 -2.056 1.00 93.75 123 ASP A CA 1
ATOM 968 C C . ASP A 1 123 ? -11.749 -0.898 -1.545 1.00 93.75 123 ASP A C 1
ATOM 970 O O . ASP A 1 123 ? -12.439 -1.744 -0.976 1.00 93.75 123 ASP A O 1
ATOM 974 N N . ASP A 1 124 ? -10.424 -1.018 -1.647 1.00 95.88 124 ASP A N 1
ATOM 975 C CA . ASP A 1 124 ? -9.668 -2.159 -1.124 1.00 95.88 124 ASP A CA 1
ATOM 976 C C . ASP A 1 124 ? -9.752 -2.277 0.398 1.00 95.88 124 ASP A C 1
ATOM 978 O O . ASP A 1 124 ? -10.006 -3.369 0.905 1.00 95.88 124 ASP A O 1
ATOM 982 N N . ILE A 1 125 ? -9.645 -1.168 1.142 1.00 95.56 125 ILE A N 1
ATOM 983 C CA . ILE A 1 125 ? -9.875 -1.165 2.596 1.00 95.56 125 ILE A CA 1
ATOM 984 C C . ILE A 1 125 ? -11.267 -1.727 2.905 1.00 95.56 125 ILE A C 1
ATOM 986 O O . ILE A 1 125 ? -11.425 -2.530 3.822 1.00 95.56 125 ILE A O 1
ATOM 990 N N . SER A 1 126 ? -12.288 -1.321 2.146 1.00 94.38 126 SER A N 1
ATOM 991 C CA . SER A 1 126 ? -13.663 -1.779 2.367 1.00 94.38 126 SER A CA 1
ATOM 992 C C . SER A 1 126 ? -13.814 -3.275 2.075 1.00 94.38 126 SER A C 1
ATOM 994 O O . SER A 1 126 ? -14.394 -3.990 2.887 1.00 94.38 126 SER A O 1
ATOM 996 N N . ARG A 1 127 ? -13.226 -3.768 0.976 1.00 94.81 127 ARG A N 1
ATOM 997 C CA . ARG A 1 127 ? -13.199 -5.201 0.631 1.00 94.81 127 ARG A CA 1
ATOM 998 C C . ARG A 1 127 ? -12.499 -6.034 1.701 1.00 94.81 127 ARG A C 1
ATOM 1000 O O . ARG A 1 127 ? -12.993 -7.095 2.078 1.00 94.81 127 ARG A O 1
ATOM 1007 N N . LEU A 1 128 ? -11.359 -5.551 2.191 1.00 95.62 128 LEU A N 1
ATOM 1008 C CA . LEU A 1 128 ? -10.582 -6.205 3.237 1.00 95.62 128 LEU A CA 1
ATOM 1009 C C . LEU A 1 128 ? -11.345 -6.241 4.561 1.00 95.62 128 LEU A C 1
ATOM 1011 O O . LEU A 1 128 ? -11.375 -7.290 5.192 1.00 95.62 128 LEU A O 1
ATOM 1015 N N . LEU A 1 129 ? -12.011 -5.153 4.955 1.00 94.12 129 LEU A N 1
ATOM 1016 C CA . LEU A 1 129 ? -12.860 -5.120 6.151 1.00 94.12 129 LEU A CA 1
ATOM 1017 C C . LEU A 1 129 ? -14.033 -6.097 6.049 1.00 94.12 129 LEU A C 1
ATOM 1019 O O . LEU A 1 129 ? -14.235 -6.913 6.946 1.00 94.12 129 LEU A O 1
ATOM 1023 N N . ASP A 1 130 ? -14.754 -6.065 4.927 1.00 93.44 130 ASP A N 1
ATOM 1024 C CA . ASP A 1 130 ? -15.866 -6.981 4.665 1.00 93.44 130 ASP A CA 1
ATOM 1025 C C . ASP A 1 130 ? -15.410 -8.439 4.687 1.00 93.44 130 ASP A C 1
ATOM 1027 O O . ASP A 1 130 ? -16.176 -9.329 5.064 1.00 93.44 130 ASP A O 1
ATOM 1031 N N . ALA A 1 131 ? -14.175 -8.703 4.256 1.00 92.75 131 ALA A N 1
ATOM 1032 C CA . ALA A 1 131 ? -13.559 -9.990 4.465 1.00 92.75 131 ALA A CA 1
ATOM 1033 C C . ALA A 1 131 ? -13.312 -10.193 5.953 1.00 92.75 131 ALA A C 1
ATOM 1035 O O . ALA A 1 131 ? -13.969 -11.064 6.493 1.00 92.75 131 ALA A O 1
ATOM 1036 N N . MET A 1 132 ? -12.449 -9.430 6.625 1.00 91.94 132 MET A N 1
ATOM 1037 C CA . MET A 1 132 ? -12.068 -9.604 8.038 1.00 91.94 132 MET A CA 1
ATOM 1038 C C . MET A 1 132 ? -13.261 -9.876 8.974 1.00 91.94 132 MET A C 1
ATOM 1040 O O . MET A 1 132 ? -13.180 -10.813 9.765 1.00 91.94 132 MET A O 1
ATOM 1044 N N . ASP A 1 133 ? -14.393 -9.188 8.796 1.00 89.75 133 ASP A N 1
ATOM 1045 C CA . ASP A 1 133 ? -15.611 -9.363 9.605 1.00 89.75 133 ASP A CA 1
ATOM 1046 C C . ASP A 1 133 ? -16.335 -10.713 9.403 1.00 89.75 133 ASP A C 1
ATOM 1048 O O . ASP A 1 133 ? -17.116 -11.148 10.255 1.00 89.75 133 ASP A O 1
ATOM 1052 N N . ARG A 1 134 ? -16.106 -11.417 8.286 1.00 87.94 134 ARG A N 1
ATOM 1053 C CA . ARG A 1 134 ? -16.732 -12.728 8.033 1.00 87.94 134 ARG A CA 1
ATOM 1054 C C . ARG A 1 134 ? -16.148 -13.813 8.940 1.00 87.94 134 ARG A C 1
ATOM 1056 O O . ARG A 1 134 ? -14.921 -13.921 9.040 1.00 87.94 134 ARG A O 1
ATOM 1063 N N . PRO A 1 135 ? -16.987 -14.702 9.501 1.00 86.00 135 PRO A N 1
ATOM 1064 C CA . PRO A 1 135 ? -16.503 -15.827 10.287 1.00 86.00 135 PRO A CA 1
ATOM 1065 C C . PRO A 1 135 ? -15.607 -16.737 9.443 1.00 86.00 135 PRO A C 1
ATOM 1067 O O . PRO A 1 135 ? -15.813 -16.906 8.240 1.00 86.00 135 PRO A O 1
ATOM 1070 N N . TRP A 1 136 ? -14.611 -17.336 10.089 1.00 87.12 136 TRP A N 1
ATOM 1071 C CA . TRP A 1 136 ? -13.770 -18.345 9.459 1.00 87.12 136 TRP A CA 1
ATOM 1072 C C . TRP A 1 136 ? -14.574 -19.608 9.151 1.00 87.12 136 TRP A C 1
ATOM 1074 O O . TRP A 1 136 ? -15.314 -20.109 9.999 1.00 87.12 136 TRP A O 1
ATOM 1084 N N . GLU A 1 137 ? -14.390 -20.141 7.947 1.00 88.00 137 GLU A N 1
ATOM 1085 C CA . GLU A 1 137 ? -14.906 -21.454 7.578 1.00 88.00 137 GLU A CA 1
ATOM 1086 C C . GLU A 1 137 ? -13.903 -22.549 7.938 1.00 88.00 137 GLU A C 1
ATOM 1088 O O . GLU A 1 137 ? -12.689 -22.372 7.813 1.00 88.00 137 GLU A O 1
ATOM 1093 N N . TYR A 1 138 ? -14.422 -23.709 8.331 1.00 89.06 138 TYR A N 1
ATOM 1094 C CA . TYR A 1 138 ? -13.623 -24.881 8.673 1.00 89.06 138 TYR A CA 1
ATOM 1095 C C . TYR A 1 138 ? -14.030 -26.062 7.790 1.00 89.06 138 TYR A C 1
ATOM 1097 O O . TYR A 1 138 ? -15.213 -26.266 7.504 1.00 89.06 138 TYR A O 1
ATOM 1105 N N . GLY A 1 139 ? -13.038 -26.812 7.316 1.00 86.88 139 GLY A N 1
ATOM 1106 C CA . GLY A 1 139 ? -13.216 -28.061 6.593 1.00 86.88 139 GLY A CA 1
ATOM 1107 C C . GLY A 1 139 ? -13.775 -29.166 7.487 1.00 86.88 139 GLY A C 1
ATOM 1108 O O . GLY A 1 139 ? -13.819 -29.056 8.713 1.00 86.88 139 GLY A O 1
ATOM 1109 N N . SER A 1 140 ? -14.191 -30.269 6.867 1.00 86.50 140 SER A N 1
ATOM 1110 C CA . SER A 1 140 ? -14.686 -31.456 7.580 1.00 86.50 140 SER A CA 1
ATOM 1111 C C . SER A 1 140 ? -13.637 -32.108 8.489 1.00 86.50 140 SER A C 1
ATOM 1113 O O . SER A 1 140 ? -13.988 -32.848 9.399 1.00 86.50 140 SER A O 1
ATOM 1115 N N . ASP A 1 141 ? -12.358 -31.840 8.236 1.00 87.31 141 ASP A N 1
ATOM 1116 C CA . ASP A 1 141 ? -11.203 -32.254 9.036 1.00 87.31 141 ASP A CA 1
ATOM 1117 C C . ASP A 1 141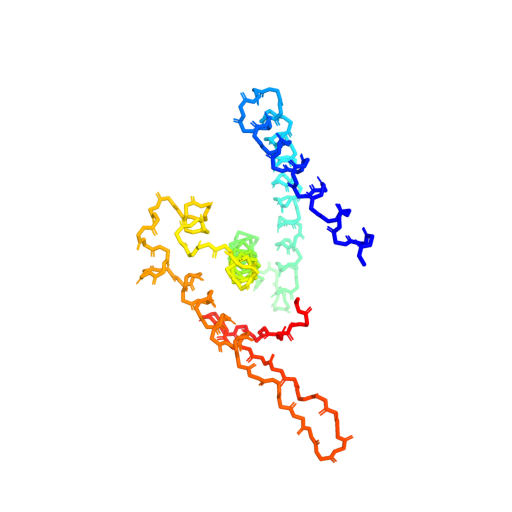 ? -10.860 -31.262 10.167 1.00 87.31 141 ASP A C 1
ATOM 1119 O O . ASP A 1 141 ? -9.885 -31.459 10.891 1.00 87.31 141 ASP A O 1
ATOM 1123 N N . GLY A 1 142 ? -11.653 -30.197 10.331 1.00 83.31 142 GLY A N 1
ATOM 1124 C CA . GLY A 1 142 ? -11.415 -29.134 11.304 1.00 83.31 142 GLY A CA 1
ATOM 1125 C C . GLY A 1 142 ? -10.313 -28.153 10.899 1.00 83.31 142 GLY A C 1
ATOM 1126 O O . GLY A 1 142 ? -10.008 -27.246 11.674 1.00 83.31 142 GLY A O 1
ATOM 1127 N N . THR A 1 143 ? -9.722 -28.292 9.707 1.00 85.69 143 THR A N 1
ATOM 1128 C CA . THR A 1 143 ? -8.743 -27.322 9.206 1.00 85.69 143 THR A CA 1
ATOM 1129 C C . THR A 1 143 ? -9.443 -26.037 8.797 1.00 85.69 143 THR A C 1
ATOM 1131 O O . THR A 1 143 ? -10.549 -26.044 8.254 1.00 85.69 143 THR A O 1
ATOM 1134 N N . ARG A 1 144 ? -8.820 -24.898 9.087 1.00 82.12 144 ARG A N 1
ATOM 1135 C CA . ARG A 1 144 ? -9.371 -23.606 8.690 1.00 82.12 144 ARG A CA 1
ATOM 1136 C C . ARG A 1 144 ? -9.165 -23.401 7.195 1.00 82.12 144 ARG A C 1
ATOM 1138 O O . ARG A 1 144 ? -8.049 -23.563 6.707 1.00 82.12 144 ARG A O 1
ATOM 1145 N N . LYS A 1 145 ? -10.216 -22.990 6.488 1.00 85.38 145 LYS A N 1
ATOM 1146 C CA . LYS A 1 145 ? -10.089 -22.584 5.089 1.00 85.38 145 LYS A CA 1
ATOM 1147 C C . LYS A 1 145 ? -9.373 -21.244 4.990 1.00 85.38 145 LYS A C 1
ATOM 1149 O O . LYS A 1 145 ? -9.635 -20.327 5.771 1.00 85.38 145 LYS A O 1
ATOM 1154 N N . GLU A 1 146 ? -8.490 -21.139 4.005 1.00 85.31 146 GLU A N 1
ATOM 1155 C CA . GLU A 1 146 ? -7.880 -19.870 3.636 1.00 85.31 146 GLU A CA 1
ATOM 1156 C C . GLU A 1 146 ? -8.949 -18.895 3.134 1.00 85.31 146 GLU A C 1
ATOM 1158 O O . GLU A 1 146 ? -9.948 -19.283 2.524 1.00 85.31 146 GLU A O 1
ATOM 1163 N N . LYS A 1 147 ? -8.740 -17.618 3.432 1.00 88.38 147 LYS A N 1
ATOM 1164 C CA . LYS A 1 147 ? -9.636 -16.532 3.068 1.00 88.38 147 LYS A CA 1
ATOM 1165 C C . LYS A 1 147 ? -8.805 -15.485 2.360 1.00 88.38 147 LYS A C 1
ATOM 1167 O O . LYS A 1 147 ? -7.949 -14.869 2.989 1.00 88.38 147 LYS A O 1
ATOM 1172 N N . SER A 1 148 ? -9.052 -15.304 1.072 1.00 91.75 148 SER A N 1
ATOM 1173 C CA . SER A 1 148 ? -8.379 -14.294 0.268 1.00 91.75 148 SER A CA 1
ATOM 1174 C C . SER A 1 148 ? -9.350 -13.215 -0.198 1.00 91.75 148 SER A C 1
ATOM 1176 O O . SER A 1 148 ? -10.574 -13.383 -0.164 1.00 91.75 148 SER A O 1
ATOM 1178 N N . VAL A 1 149 ? -8.784 -12.079 -0.587 1.00 94.12 149 VAL A N 1
ATOM 1179 C CA . VAL A 1 149 ? -9.492 -10.953 -1.186 1.00 94.12 149 VAL A CA 1
ATOM 1180 C C . VAL A 1 149 ? -8.730 -10.510 -2.420 1.00 94.12 149 VAL A C 1
ATOM 1182 O O . VAL A 1 149 ? -7.558 -10.150 -2.323 1.00 94.12 149 VAL A O 1
ATOM 1185 N N . THR A 1 150 ? -9.419 -10.462 -3.556 1.00 95.69 150 THR A N 1
ATOM 1186 C CA . THR A 1 150 ? -8.909 -9.816 -4.765 1.00 95.69 150 THR A CA 1
ATOM 1187 C C . THR A 1 150 ? -9.007 -8.295 -4.628 1.00 95.69 150 THR A C 1
ATOM 1189 O O . THR A 1 150 ? -10.111 -7.729 -4.541 1.00 95.69 150 THR A O 1
ATOM 1192 N N . LEU A 1 151 ? -7.851 -7.639 -4.614 1.00 94.81 151 LEU A N 1
ATOM 1193 C CA . LEU A 1 151 ? -7.715 -6.184 -4.606 1.00 94.81 151 LEU A CA 1
ATOM 1194 C C . LEU A 1 151 ? -7.974 -5.593 -6.000 1.00 94.81 151 LEU A C 1
ATOM 1196 O O . LEU A 1 151 ? -8.129 -6.320 -6.986 1.00 94.81 151 LEU A O 1
ATOM 1200 N N . HIS A 1 152 ? -8.085 -4.268 -6.082 1.00 92.69 152 HIS A N 1
ATOM 1201 C CA . HIS A 1 152 ? -8.486 -3.567 -7.304 1.00 92.69 152 HIS A CA 1
ATOM 1202 C C . HIS A 1 152 ? -7.559 -3.813 -8.506 1.00 92.69 152 HIS A C 1
ATOM 1204 O O . HIS A 1 152 ? -8.020 -3.787 -9.646 1.00 92.69 152 HIS A O 1
ATOM 1210 N N . ASP A 1 153 ? -6.280 -4.068 -8.250 1.00 91.00 153 ASP A N 1
ATOM 1211 C CA . ASP A 1 153 ? -5.245 -4.340 -9.248 1.00 91.00 153 ASP A CA 1
ATOM 1212 C C . ASP A 1 153 ? -5.106 -5.836 -9.585 1.00 91.00 153 ASP A C 1
ATOM 1214 O O . ASP A 1 153 ? -4.218 -6.238 -10.334 1.00 91.00 153 ASP A O 1
ATOM 1218 N N . GLY A 1 154 ? -5.998 -6.672 -9.044 1.00 92.31 154 GLY A N 1
ATOM 1219 C CA . GLY A 1 154 ? -6.017 -8.116 -9.263 1.00 92.31 154 GLY A CA 1
ATOM 1220 C C . GLY A 1 154 ? -5.137 -8.915 -8.302 1.00 92.31 154 GLY A C 1
ATOM 1221 O O . GLY A 1 154 ? -5.088 -10.138 -8.419 1.00 92.31 154 GLY A O 1
ATOM 1222 N N . PHE A 1 155 ? -4.461 -8.273 -7.344 1.00 93.56 155 PHE A N 1
ATOM 1223 C CA . PHE A 1 155 ? -3.670 -8.988 -6.347 1.00 93.56 155 PHE A CA 1
ATOM 1224 C C . PHE A 1 155 ? -4.555 -9.751 -5.353 1.00 93.56 155 PHE A C 1
ATOM 1226 O O . PHE A 1 155 ? -5.467 -9.187 -4.751 1.00 93.56 155 PHE A O 1
ATOM 1233 N N . GLU A 1 156 ? -4.253 -11.031 -5.136 1.00 95.06 156 GLU A N 1
ATOM 1234 C CA . GLU A 1 156 ? -4.900 -11.856 -4.112 1.00 95.06 156 GLU A CA 1
ATOM 1235 C C . GLU A 1 156 ? -4.196 -11.676 -2.764 1.00 95.06 156 GLU A C 1
ATOM 1237 O O . GLU A 1 156 ? -3.085 -12.166 -2.552 1.00 95.06 156 GLU A O 1
ATOM 1242 N N . TYR A 1 157 ? -4.851 -10.990 -1.828 1.00 93.75 157 TYR A N 1
ATOM 1243 C CA . TYR A 1 157 ? -4.363 -10.864 -0.460 1.00 93.75 157 TYR A CA 1
ATOM 1244 C C . TYR A 1 157 ? -4.974 -11.940 0.440 1.00 93.75 157 TYR A C 1
ATOM 1246 O O . TYR A 1 157 ? -6.190 -11.978 0.635 1.00 93.75 157 TYR A O 1
ATOM 1254 N N . ALA A 1 158 ? -4.133 -12.789 1.032 1.00 92.50 158 ALA A N 1
ATOM 1255 C CA . ALA A 1 158 ? -4.547 -13.763 2.037 1.00 92.50 158 ALA A CA 1
ATOM 1256 C C . ALA A 1 158 ? -4.721 -13.089 3.408 1.00 92.50 158 ALA A C 1
ATOM 1258 O O . ALA A 1 158 ? -3.773 -12.538 3.971 1.00 92.50 158 ALA A O 1
ATOM 1259 N N . ILE A 1 159 ? -5.931 -13.154 3.966 1.00 90.50 159 ILE A N 1
ATOM 1260 C CA . ILE A 1 159 ? -6.245 -12.619 5.293 1.00 90.50 159 ILE A CA 1
ATOM 1261 C C . ILE A 1 159 ? -5.490 -13.433 6.350 1.00 90.50 159 ILE A C 1
ATOM 1263 O O . ILE A 1 159 ? -5.637 -14.653 6.435 1.00 90.50 159 ILE A O 1
ATOM 1267 N N . GLN A 1 160 ? -4.697 -12.748 7.174 1.00 81.00 160 GLN A N 1
ATOM 1268 C CA . GLN A 1 160 ? -3.994 -13.346 8.309 1.00 81.00 160 GLN A CA 1
ATOM 1269 C C . GLN A 1 160 ? -4.813 -13.215 9.602 1.00 81.00 160 GLN A C 1
ATOM 1271 O O . GLN A 1 160 ? -5.765 -12.437 9.669 1.00 81.00 160 GLN A O 1
ATOM 1276 N N . ASP A 1 161 ? -4.455 -13.983 10.634 1.00 63.50 161 ASP A N 1
ATOM 1277 C CA . ASP A 1 161 ? -5.008 -13.767 11.976 1.00 63.50 161 ASP A CA 1
ATOM 1278 C C . ASP A 1 161 ? -4.503 -12.434 12.534 1.00 63.50 161 ASP A C 1
ATOM 1280 O O . ASP A 1 161 ? -3.293 -12.244 12.680 1.00 63.50 161 ASP A O 1
ATOM 1284 N N . LEU A 1 162 ? -5.434 -11.524 12.828 1.00 60.28 162 LEU A N 1
ATOM 1285 C CA . LEU A 1 162 ? -5.165 -10.149 13.263 1.00 60.28 162 LEU A CA 1
ATOM 1286 C C . LEU A 1 162 ? -5.454 -9.889 14.738 1.00 60.28 162 LEU A C 1
ATOM 1288 O O . LEU A 1 162 ? -6.383 -10.518 15.295 1.00 60.28 162 LEU A O 1
#

Radius of gyration: 21.04 Å; chains: 1; bounding box: 38×52×64 Å

pLDDT: mean 84.72, std 11.25, range [44.12, 95.88]

Organism: NCBI:txid1437606

Secondary structure (DSSP, 8-state):
-HHHHHHHHHHHHHHHHHHHHHH-HHHHHHHHHHHHHHHHHHHHHHHHHHHHHHHHH-TT-TT-S--HHHHHHHHHHHHHHHHHHHHHHHHHHHHHTT--HHHHHHHH-SSTTTHHHH-HHHHHHHHHHHHHTSPPPB-TTSPBPP-EEE-TTS-EEEPPP-